Protein AF-A0A6J1WSJ8-F1 (afdb_monomer_lite)

Foldseek 3Di:
DPPQADDPPDDHDDPVVVVVVVVVVVCCVPVVVDDDDDDDPPLCPCVVLLVLLVVLVDPDDDQLQQDPVHNVDGHDLVVLVVCVVVVNHPDDPVSSVVNVCNVCVVVDDPVCSVVSPVSNVVVVVVVD

Sequence (128 aa):
MTEAANSPALLDVHDCIRDKIKSAAQYLEKECGSKICEEKFKELENSVEISISVFFSMKDIPNMLQDPANPKRDKSLVLELIKYMFGGGSRSLQALGFALINKTKLFMPQSRNGYYSAKAQKLREHFE

Structure (mmCIF, N/CA/C/O backbone):
data_AF-A0A6J1WSJ8-F1
#
_entry.id   AF-A0A6J1WSJ8-F1
#
loop_
_atom_site.group_PDB
_atom_site.id
_atom_site.type_symbol
_atom_site.label_atom_id
_atom_site.label_alt_id
_atom_site.label_comp_id
_atom_site.label_asym_id
_atom_site.label_entity_id
_atom_site.label_seq_id
_atom_site.pdbx_PDB_ins_code
_atom_site.Cartn_x
_atom_site.Cartn_y
_atom_site.Cartn_z
_atom_site.occupancy
_atom_site.B_iso_or_equiv
_atom_site.auth_seq_id
_atom_site.auth_comp_id
_atom_site.auth_asym_id
_atom_site.auth_atom_id
_atom_site.pdbx_PDB_model_num
ATOM 1 N N . MET A 1 1 ? -18.691 4.059 8.756 1.00 44.06 1 MET A N 1
ATOM 2 C CA . MET A 1 1 ? -17.881 2.819 8.857 1.00 44.06 1 MET A CA 1
ATOM 3 C C . MET A 1 1 ? -17.907 2.064 7.519 1.00 44.06 1 MET A C 1
ATOM 5 O O . MET A 1 1 ? -18.692 1.132 7.348 1.00 44.06 1 MET A O 1
ATOM 9 N N . THR A 1 2 ? -17.117 2.507 6.534 1.00 43.66 2 THR A N 1
ATOM 10 C CA . THR A 1 2 ? -17.161 1.964 5.153 1.00 43.66 2 THR A CA 1
ATOM 11 C C . THR A 1 2 ? -15.805 1.881 4.441 1.00 43.66 2 THR A C 1
ATOM 13 O O . THR A 1 2 ? -15.733 1.207 3.421 1.00 43.66 2 THR A O 1
ATOM 16 N N . GLU A 1 3 ? -14.721 2.473 4.955 1.00 50.44 3 GLU A N 1
ATOM 17 C CA . GLU A 1 3 ? -13.442 2.505 4.215 1.00 50.44 3 GLU A CA 1
ATOM 18 C C . GLU A 1 3 ? -12.674 1.171 4.205 1.00 50.44 3 GLU A C 1
ATOM 20 O O . GLU A 1 3 ? -11.873 0.937 3.309 1.00 50.44 3 GLU A O 1
ATOM 25 N N . ALA A 1 4 ? -12.972 0.239 5.116 1.00 50.34 4 ALA A N 1
ATOM 26 C CA . ALA A 1 4 ? -12.377 -1.103 5.093 1.00 50.34 4 ALA A CA 1
ATOM 27 C C . ALA A 1 4 ? -12.974 -2.035 4.015 1.00 50.34 4 ALA A C 1
ATOM 29 O O . ALA A 1 4 ? -12.627 -3.211 3.971 1.00 50.34 4 ALA A O 1
ATOM 30 N N . ALA A 1 5 ? -13.929 -1.557 3.208 1.00 52.59 5 ALA A N 1
ATOM 31 C CA . ALA A 1 5 ? -14.731 -2.424 2.349 1.00 52.59 5 ALA A CA 1
ATOM 32 C C . ALA A 1 5 ? -14.239 -2.525 0.902 1.00 52.59 5 ALA A C 1
ATOM 34 O O . ALA A 1 5 ? -14.535 -3.527 0.277 1.00 52.59 5 ALA A O 1
ATOM 35 N N . ASN A 1 6 ? -13.541 -1.515 0.373 1.00 57.06 6 ASN A N 1
ATOM 36 C CA . ASN A 1 6 ? -13.063 -1.521 -1.010 1.00 57.06 6 ASN A CA 1
ATOM 37 C C . ASN A 1 6 ? -11.745 -0.755 -1.093 1.00 57.06 6 ASN A C 1
ATOM 39 O O . ASN A 1 6 ? -11.732 0.476 -1.063 1.00 57.06 6 ASN A O 1
ATOM 43 N N . SER A 1 7 ? -10.638 -1.479 -1.208 1.00 66.25 7 SER A N 1
ATOM 44 C CA . SER A 1 7 ? -9.334 -0.883 -1.474 1.00 66.25 7 SER A CA 1
ATOM 45 C C . SER A 1 7 ? -8.671 -1.636 -2.618 1.00 66.25 7 SER A C 1
ATOM 47 O O . SER A 1 7 ? -8.563 -2.854 -2.548 1.00 66.25 7 SER A O 1
ATOM 49 N N . PRO A 1 8 ? -8.143 -0.945 -3.642 1.00 64.00 8 PRO A N 1
ATOM 50 C CA . PRO A 1 8 ? -7.364 -1.604 -4.689 1.00 64.00 8 PRO A CA 1
ATOM 51 C C . PRO A 1 8 ? -6.036 -2.177 -4.161 1.00 64.00 8 PRO A C 1
ATOM 53 O O . PRO A 1 8 ? -5.354 -2.905 -4.879 1.00 64.00 8 PRO A O 1
ATOM 56 N N . ALA A 1 9 ? -5.647 -1.821 -2.931 1.00 65.44 9 ALA A N 1
ATOM 57 C CA . ALA A 1 9 ? -4.398 -2.222 -2.295 1.00 65.44 9 ALA A CA 1
ATOM 58 C C . ALA A 1 9 ? -4.579 -3.205 -1.125 1.00 65.44 9 ALA A C 1
ATOM 60 O O . ALA A 1 9 ? -3.594 -3.812 -0.708 1.00 65.44 9 ALA A O 1
ATOM 61 N N . LEU A 1 10 ? -5.791 -3.362 -0.580 1.00 69.56 10 LEU A N 1
ATOM 62 C CA . LEU A 1 10 ? -6.066 -4.281 0.531 1.00 69.56 10 LEU A CA 1
ATOM 63 C C . LEU A 1 10 ? -6.947 -5.429 0.050 1.00 69.56 10 LEU A C 1
ATOM 65 O O . LEU A 1 10 ? -7.709 -5.285 -0.899 1.00 69.56 10 LEU A O 1
ATOM 69 N N . LEU A 1 11 ? -6.832 -6.577 0.711 1.00 74.31 11 LEU A N 1
ATOM 70 C CA . LEU A 1 11 ? -7.716 -7.703 0.446 1.00 74.31 11 LEU A CA 1
ATOM 71 C C . LEU A 1 11 ? -9.132 -7.363 0.907 1.00 74.31 11 LEU A C 1
ATOM 73 O O . LEU A 1 11 ? -9.313 -6.842 2.012 1.00 74.31 11 LEU A O 1
ATOM 77 N N . ASP A 1 12 ? -10.116 -7.718 0.088 1.00 79.69 12 ASP A N 1
ATOM 78 C CA . ASP A 1 12 ? -11.513 -7.595 0.476 1.00 79.69 12 ASP A CA 1
ATOM 79 C C . ASP A 1 12 ? -11.789 -8.469 1.699 1.00 79.69 12 ASP A C 1
ATOM 81 O O . ASP A 1 12 ? -11.482 -9.666 1.748 1.00 79.69 12 ASP A O 1
ATOM 85 N N . VAL A 1 13 ? -12.376 -7.848 2.716 1.00 82.88 13 VAL A N 1
ATOM 86 C CA . VAL A 1 13 ? -12.776 -8.546 3.932 1.00 82.88 13 VAL A CA 1
ATOM 87 C C . VAL A 1 13 ? -14.118 -9.220 3.682 1.00 82.88 13 VAL A C 1
ATOM 89 O O . VAL A 1 13 ? -15.081 -8.566 3.282 1.00 82.88 13 VAL A O 1
ATOM 92 N N . HIS A 1 14 ? -14.193 -10.520 3.976 1.00 87.75 14 HIS A N 1
ATOM 93 C CA . HIS A 1 14 ? -15.423 -11.293 3.830 1.00 87.75 14 HIS A CA 1
ATOM 94 C C . HIS A 1 14 ? -16.581 -10.652 4.611 1.00 87.75 14 HIS A C 1
ATOM 96 O O . HIS A 1 14 ? -16.426 -10.268 5.777 1.00 87.75 14 HIS A O 1
ATOM 102 N N . ASP A 1 15 ? -17.759 -10.592 3.988 1.00 87.88 15 ASP A N 1
ATOM 103 C CA . ASP A 1 15 ? -18.924 -9.865 4.502 1.00 87.88 15 ASP A CA 1
ATOM 104 C C . ASP A 1 15 ? -19.287 -10.264 5.937 1.00 87.88 15 ASP A C 1
ATOM 106 O O . ASP A 1 15 ? -19.502 -9.404 6.789 1.00 87.88 15 ASP A O 1
ATOM 110 N N . CYS A 1 16 ? -19.244 -11.564 6.245 1.00 92.56 16 CYS A N 1
ATOM 111 C CA . CYS A 1 16 ? -19.549 -12.064 7.586 1.00 92.56 16 CYS A CA 1
ATOM 112 C C . CYS A 1 16 ? -18.633 -11.486 8.683 1.00 92.56 16 CYS A C 1
ATOM 114 O O . CYS A 1 16 ? -19.111 -11.200 9.779 1.00 92.56 16 CYS A O 1
ATOM 116 N N . ILE A 1 17 ? -17.340 -11.276 8.407 1.00 90.12 17 ILE A N 1
ATOM 117 C CA . ILE A 1 17 ? -16.389 -10.711 9.376 1.00 90.12 17 ILE A CA 1
ATOM 118 C C . ILE A 1 17 ? -16.725 -9.240 9.599 1.00 90.12 17 ILE A C 1
ATOM 120 O O . ILE A 1 17 ? -16.842 -8.786 10.738 1.00 90.12 17 ILE A O 1
ATOM 124 N N . ARG A 1 18 ? -16.942 -8.508 8.503 1.00 86.31 18 ARG A N 1
ATOM 125 C CA . ARG A 1 18 ? -17.332 -7.098 8.536 1.00 86.31 18 ARG A CA 1
ATOM 126 C C . ARG A 1 18 ? -18.618 -6.896 9.337 1.00 86.31 18 ARG A C 1
ATOM 128 O O . ARG A 1 18 ? -18.689 -5.983 10.158 1.00 86.3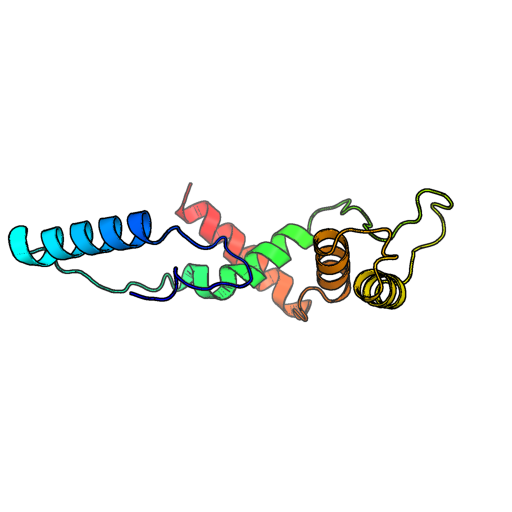1 18 ARG A O 1
ATOM 135 N N . ASP A 1 19 ? -19.607 -7.755 9.131 1.00 90.75 19 ASP A N 1
ATOM 136 C CA . ASP A 1 19 ? -20.894 -7.664 9.814 1.00 90.75 19 ASP A CA 1
ATOM 137 C C . ASP A 1 19 ? -20.764 -7.998 11.302 1.00 90.75 19 ASP A C 1
ATOM 139 O O . ASP A 1 19 ? -21.306 -7.272 12.133 1.00 90.75 19 ASP A O 1
ATOM 143 N N . LYS A 1 20 ? -19.968 -9.012 11.672 1.00 94.06 20 LYS A N 1
ATOM 144 C CA . LYS A 1 20 ? -19.695 -9.325 13.084 1.00 94.06 20 LYS A CA 1
ATOM 145 C C . LYS A 1 20 ? -18.989 -8.184 13.815 1.00 94.06 20 LYS A C 1
ATOM 147 O O . LYS A 1 20 ? -19.383 -7.868 14.935 1.00 94.06 20 LYS A O 1
ATOM 152 N N . ILE A 1 21 ? -18.005 -7.535 13.187 1.00 91.06 21 ILE A N 1
ATOM 153 C CA . ILE A 1 21 ? -17.324 -6.365 13.768 1.00 91.06 21 ILE A CA 1
ATOM 154 C C . ILE A 1 21 ? -18.316 -5.211 13.961 1.00 91.06 21 ILE A C 1
ATOM 156 O O . ILE A 1 21 ? -18.351 -4.600 15.030 1.00 91.06 21 ILE A O 1
ATOM 160 N N . LYS A 1 22 ? -19.174 -4.945 12.967 1.00 90.06 22 LYS A N 1
ATOM 161 C CA . LYS A 1 22 ? -20.227 -3.922 13.075 1.00 90.06 22 LYS A CA 1
ATOM 162 C C . LYS A 1 22 ? -21.221 -4.233 14.193 1.00 90.06 22 LYS A C 1
ATOM 164 O O . LYS A 1 22 ? -21.562 -3.331 14.952 1.00 90.06 22 LYS A O 1
ATOM 169 N N . SER A 1 23 ? -21.664 -5.483 14.322 1.00 93.25 23 SER A N 1
ATOM 170 C CA . SER A 1 23 ? -22.568 -5.897 15.400 1.00 93.25 23 SER A CA 1
ATOM 171 C C . SER A 1 23 ? -21.924 -5.748 16.778 1.00 93.25 23 SER A C 1
ATOM 173 O O . SER A 1 23 ? -22.571 -5.254 17.696 1.00 93.25 23 SER A O 1
ATOM 175 N N . ALA A 1 24 ? -20.650 -6.124 16.926 1.00 93.38 24 ALA A N 1
ATOM 176 C CA . ALA A 1 24 ? -19.918 -5.961 18.181 1.00 93.38 24 ALA A CA 1
ATOM 177 C C . ALA A 1 24 ? -19.783 -4.480 18.571 1.00 93.38 24 ALA A C 1
ATOM 179 O O . ALA A 1 24 ? -20.062 -4.115 19.710 1.00 93.38 24 ALA A O 1
ATOM 180 N N . ALA A 1 25 ? -19.436 -3.616 17.613 1.00 91.31 25 ALA A N 1
ATOM 181 C CA . ALA A 1 25 ? -19.402 -2.171 17.818 1.00 91.31 25 ALA A CA 1
ATOM 182 C C . ALA A 1 25 ? -20.777 -1.632 18.259 1.00 91.31 25 ALA A C 1
ATOM 184 O O . ALA A 1 25 ? -20.886 -0.957 19.276 1.00 91.31 25 ALA A O 1
ATOM 185 N N . GLN A 1 26 ? -21.853 -1.998 17.560 1.00 92.75 26 GLN A N 1
ATOM 186 C CA . GLN A 1 26 ? -23.208 -1.568 17.927 1.00 92.75 26 GLN A CA 1
ATOM 187 C C . GLN A 1 26 ? -23.625 -2.020 19.331 1.00 92.75 26 GLN A C 1
ATOM 189 O O . GLN A 1 26 ? -24.304 -1.271 20.026 1.00 92.75 26 GLN A O 1
ATOM 194 N N . TYR A 1 27 ? -23.228 -3.223 19.753 1.00 95.25 27 TYR A N 1
ATOM 195 C CA . TYR A 1 27 ? -23.484 -3.707 21.108 1.00 95.25 27 TYR A CA 1
ATOM 196 C C . TYR A 1 27 ? -22.752 -2.859 22.155 1.00 95.25 27 TYR A C 1
ATOM 198 O O . TYR A 1 27 ? -23.362 -2.424 23.128 1.00 95.25 27 TYR A O 1
ATOM 206 N N . LEU A 1 28 ? -21.468 -2.562 21.931 1.00 94.56 28 LEU A N 1
ATOM 207 C CA . LEU A 1 28 ? -20.690 -1.704 22.829 1.00 94.56 28 LEU A CA 1
ATOM 208 C C . LEU A 1 28 ? -21.309 -0.306 22.958 1.00 94.56 28 LEU A C 1
ATOM 210 O O . LEU A 1 28 ? -21.353 0.248 24.056 1.00 94.56 28 LEU A O 1
ATOM 214 N N . GLU A 1 29 ? -21.822 0.245 21.859 1.00 93.69 29 GLU A N 1
ATOM 215 C CA . GLU A 1 29 ? -22.492 1.546 21.856 1.00 93.69 29 GLU A CA 1
ATOM 216 C C . GLU A 1 29 ? -23.829 1.524 22.606 1.00 93.69 29 GLU A C 1
ATOM 218 O O . GLU A 1 29 ? -24.063 2.356 23.483 1.00 93.69 29 GLU A O 1
ATOM 223 N N . LYS A 1 30 ? -24.704 0.567 22.276 1.00 93.56 30 LYS A N 1
ATOM 224 C CA . LYS A 1 30 ? -26.095 0.549 22.749 1.00 93.56 30 LYS A CA 1
ATOM 225 C C . LYS A 1 30 ? -26.263 -0.066 24.131 1.00 93.56 30 LYS A C 1
ATOM 227 O O . LYS A 1 30 ? -26.994 0.480 24.948 1.00 93.56 30 LYS A O 1
ATOM 232 N N . GLU A 1 31 ? -25.594 -1.185 24.385 1.00 95.69 31 GLU A N 1
ATOM 233 C CA . GLU A 1 31 ? -25.799 -1.990 25.595 1.00 95.69 31 GLU A CA 1
ATOM 234 C C . GLU A 1 31 ? -24.758 -1.676 26.673 1.00 95.69 31 GLU A C 1
ATOM 236 O O . GLU A 1 31 ? -25.051 -1.736 27.863 1.00 95.69 31 GLU A O 1
ATOM 241 N N . CYS A 1 32 ? -23.535 -1.309 26.277 1.00 94.38 32 CYS A N 1
ATOM 242 C CA . CYS A 1 32 ? -22.466 -0.968 27.223 1.00 94.38 32 CYS A CA 1
ATOM 243 C C . CYS A 1 32 ? -22.292 0.544 27.434 1.00 94.38 32 CYS A C 1
ATOM 245 O O . CYS A 1 32 ? -21.426 0.947 28.209 1.00 94.38 32 CYS A O 1
ATOM 247 N N . GLY A 1 33 ? -23.068 1.383 26.737 1.00 92.50 33 GLY A N 1
ATOM 248 C CA . GLY A 1 33 ? -22.993 2.845 26.837 1.00 92.50 33 GLY A CA 1
ATOM 249 C C . GLY A 1 33 ? -21.651 3.435 26.386 1.00 92.50 33 GLY A C 1
ATOM 250 O O . GLY A 1 33 ? -21.296 4.543 26.791 1.00 92.50 33 GLY A O 1
ATOM 251 N N . SER A 1 34 ? -20.874 2.699 25.584 1.00 92.25 34 SER A N 1
ATOM 252 C CA . SER A 1 34 ? -19.580 3.170 25.089 1.00 92.25 34 SER A CA 1
ATOM 253 C C . SER A 1 34 ? -19.773 4.199 23.982 1.00 92.25 34 SER A C 1
ATOM 255 O O . SER A 1 34 ? -20.578 4.017 23.074 1.00 92.25 34 SER A O 1
ATOM 257 N N . LYS A 1 35 ? -18.987 5.275 23.998 1.00 89.94 35 LYS A N 1
ATOM 258 C CA . LYS A 1 35 ? -18.980 6.232 22.890 1.00 89.94 35 LYS A CA 1
ATOM 259 C C . LYS A 1 35 ? -18.111 5.693 21.759 1.00 89.94 35 LYS A C 1
ATOM 261 O O . LYS A 1 35 ? -16.900 5.568 21.927 1.00 89.94 35 LYS A O 1
ATOM 266 N N . ILE A 1 36 ? -18.714 5.426 20.606 1.00 86.00 36 ILE A N 1
ATOM 267 C CA . ILE A 1 36 ? -17.969 5.104 19.388 1.00 86.00 36 ILE A CA 1
ATOM 268 C C . ILE A 1 36 ? -17.662 6.394 18.639 1.00 86.00 36 ILE A C 1
ATOM 270 O O . ILE A 1 36 ? -18.539 7.221 18.397 1.00 86.00 36 ILE A O 1
ATOM 274 N N . CYS A 1 37 ? -16.399 6.568 18.270 1.00 82.12 37 CYS A N 1
ATOM 275 C CA . CYS A 1 37 ? -15.949 7.670 17.437 1.00 82.12 37 CYS A CA 1
ATOM 276 C C . CYS A 1 37 ? -15.118 7.150 16.268 1.00 82.12 37 CYS A C 1
ATOM 278 O O . CYS A 1 37 ? -14.373 6.177 16.385 1.00 82.12 37 CYS A O 1
ATOM 280 N N . GLU A 1 38 ? -15.274 7.808 15.123 1.00 75.69 38 GLU A N 1
ATOM 281 C CA . GLU A 1 38 ? -14.384 7.613 13.989 1.00 75.69 38 GLU A CA 1
ATOM 282 C C . GLU A 1 38 ? -13.117 8.425 14.246 1.00 75.69 38 GLU A C 1
ATOM 284 O O . GLU A 1 38 ? -13.120 9.648 14.125 1.00 75.69 38 GLU A O 1
ATOM 289 N N . GLU A 1 39 ? -12.046 7.741 14.639 1.00 78.56 39 GLU A N 1
ATOM 290 C CA . GLU A 1 39 ? -10.733 8.356 14.790 1.00 78.56 39 GLU A CA 1
ATOM 291 C C . GLU A 1 39 ? -9.920 8.088 13.525 1.00 78.56 39 GLU A C 1
ATOM 293 O O . GLU A 1 39 ? -9.601 6.942 13.196 1.00 78.56 39 GLU A O 1
ATOM 298 N N . LYS A 1 40 ? -9.578 9.155 12.800 1.00 75.12 40 LYS A N 1
ATOM 299 C CA . LYS A 1 40 ? -8.590 9.069 11.726 1.00 75.12 40 LYS A CA 1
ATOM 300 C C . LYS A 1 40 ? -7.220 9.303 12.338 1.00 75.12 40 LYS A C 1
ATOM 302 O O . LYS A 1 40 ? -6.924 10.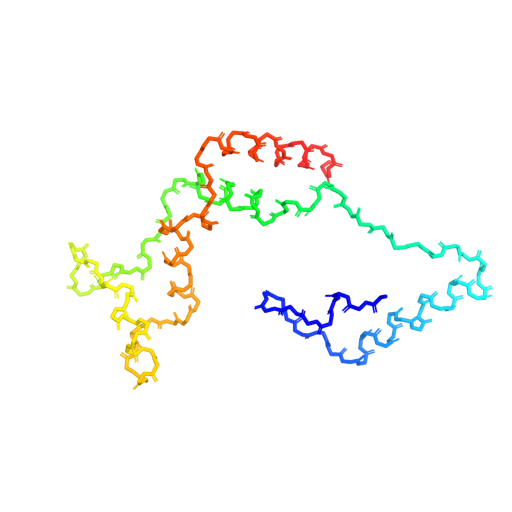407 12.787 1.00 75.12 40 LYS A O 1
ATOM 307 N N . PHE A 1 41 ? -6.374 8.278 12.320 1.00 80.94 41 PHE A N 1
ATOM 308 C CA . PHE A 1 41 ? -4.992 8.382 12.779 1.00 80.94 41 PHE A CA 1
ATOM 309 C C . PHE A 1 41 ? -4.219 9.374 11.898 1.00 80.94 41 PHE A C 1
ATOM 311 O O . PHE A 1 41 ? -3.661 9.003 10.866 1.00 80.94 41 PHE A O 1
ATOM 318 N N . LYS A 1 42 ? -4.172 10.648 12.307 1.00 81.38 42 LYS A N 1
ATOM 319 C CA . LYS A 1 42 ? -3.504 11.735 11.561 1.00 81.38 42 LYS A CA 1
ATOM 320 C C . LYS A 1 42 ? -2.033 11.434 11.274 1.00 81.38 42 LYS A C 1
ATOM 322 O O . LYS A 1 42 ? -1.464 11.846 10.264 1.00 81.38 42 LYS A O 1
ATOM 327 N N . GLU A 1 43 ? -1.392 10.683 12.159 1.00 77.69 43 GLU A N 1
ATOM 328 C CA . GLU A 1 43 ? -0.000 10.279 11.989 1.00 77.69 43 GLU A CA 1
ATOM 329 C C . GLU A 1 43 ? 0.184 9.326 10.798 1.00 77.69 43 GLU A C 1
ATOM 331 O O . GLU A 1 43 ? 1.194 9.425 10.096 1.00 77.69 43 GLU A O 1
ATOM 336 N N . LEU A 1 44 ? -0.832 8.505 10.501 1.00 80.56 44 LEU A N 1
ATOM 337 C CA . LEU A 1 44 ? -0.857 7.509 9.425 1.00 80.56 44 LEU A CA 1
ATOM 338 C C . LEU A 1 44 ? -1.454 8.027 8.108 1.00 80.56 44 LEU A C 1
ATOM 340 O O . LEU A 1 44 ? -1.491 7.284 7.129 1.00 80.56 44 LEU A O 1
ATOM 344 N N . GLU A 1 45 ? -1.876 9.290 8.043 1.00 83.00 45 GLU A N 1
ATOM 345 C CA . GLU A 1 45 ? -2.455 9.888 6.829 1.00 83.00 45 GLU A CA 1
ATOM 346 C C . GLU A 1 45 ? -1.503 9.797 5.624 1.00 83.00 45 GLU A C 1
ATOM 348 O O . GLU A 1 45 ? -1.925 9.479 4.520 1.00 83.00 45 GLU A O 1
ATOM 353 N N . ASN A 1 46 ? -0.197 9.964 5.865 1.00 82.81 46 ASN A N 1
ATOM 354 C CA . ASN A 1 46 ? 0.853 9.840 4.844 1.00 82.81 46 ASN A CA 1
ATOM 355 C C . ASN A 1 46 ? 1.578 8.485 4.919 1.00 82.81 46 ASN A C 1
ATOM 357 O O . ASN A 1 46 ? 2.771 8.396 4.632 1.00 82.81 46 ASN A O 1
ATOM 361 N N . SER A 1 47 ? 0.916 7.440 5.424 1.00 85.00 47 SER A N 1
ATOM 362 C CA . SER A 1 47 ? 1.542 6.130 5.670 1.00 85.00 47 SER A CA 1
ATOM 363 C C . SER A 1 47 ? 2.138 5.513 4.407 1.00 85.00 47 SER A C 1
ATOM 365 O O . SER A 1 47 ? 3.188 4.876 4.486 1.00 85.00 47 SER A O 1
ATOM 367 N N . VAL A 1 48 ? 1.526 5.743 3.244 1.00 83.38 48 VAL A N 1
ATOM 368 C CA . VAL A 1 48 ? 2.026 5.270 1.948 1.00 83.38 48 VAL A CA 1
ATOM 369 C C . VAL A 1 48 ? 3.360 5.938 1.612 1.00 83.38 48 VAL A C 1
ATOM 371 O O . VAL A 1 48 ? 4.342 5.247 1.339 1.00 83.38 48 VAL A O 1
ATOM 374 N N . GLU A 1 49 ? 3.437 7.266 1.692 1.00 85.00 49 GLU A N 1
ATOM 375 C CA . GLU A 1 49 ? 4.654 8.029 1.418 1.00 85.00 49 GLU A CA 1
ATOM 376 C C . GLU A 1 49 ? 5.757 7.722 2.430 1.00 85.00 49 GLU A C 1
ATOM 378 O O . GLU A 1 49 ? 6.907 7.540 2.043 1.00 85.00 49 GLU A O 1
ATOM 383 N N . ILE A 1 50 ? 5.410 7.596 3.712 1.00 87.06 50 ILE A N 1
ATOM 384 C CA . ILE A 1 50 ? 6.346 7.200 4.773 1.00 87.06 50 ILE A CA 1
ATOM 385 C C . ILE A 1 50 ? 6.914 5.803 4.487 1.00 87.06 50 ILE A C 1
ATOM 387 O O . ILE A 1 50 ? 8.126 5.593 4.532 1.00 87.06 50 ILE A O 1
ATOM 391 N N . SER A 1 51 ? 6.054 4.844 4.142 1.00 85.44 51 SER A N 1
ATOM 392 C CA . SER A 1 51 ? 6.474 3.468 3.853 1.00 85.44 51 SER A CA 1
ATOM 393 C C . SER A 1 51 ? 7.386 3.408 2.630 1.00 85.44 51 SER A C 1
ATOM 395 O O . SER A 1 51 ? 8.399 2.714 2.637 1.00 85.44 51 SER A O 1
ATOM 397 N N . ILE A 1 52 ? 7.071 4.175 1.587 1.00 84.06 52 ILE A N 1
ATOM 398 C CA . ILE A 1 52 ? 7.845 4.229 0.343 1.00 84.06 52 ILE A CA 1
ATOM 399 C C . ILE A 1 52 ? 9.170 4.953 0.537 1.00 84.06 52 ILE A C 1
ATOM 401 O O . ILE A 1 52 ? 10.176 4.495 -0.007 1.00 84.06 52 ILE A O 1
ATOM 405 N N . SER A 1 53 ? 9.213 6.034 1.321 1.00 84.94 53 SER A N 1
ATOM 406 C CA . SER A 1 53 ? 10.469 6.727 1.612 1.00 84.94 53 SER A CA 1
ATOM 407 C C . SER A 1 53 ? 11.435 5.812 2.358 1.00 84.94 53 SER A C 1
ATOM 409 O O . SER A 1 53 ? 12.613 5.764 2.011 1.00 84.94 53 SER A O 1
ATOM 411 N N . VAL A 1 54 ? 10.938 5.032 3.325 1.00 84.75 54 VAL A N 1
ATOM 412 C CA . VAL A 1 54 ? 11.746 4.035 4.037 1.00 84.75 54 VAL A CA 1
ATOM 413 C C . VAL A 1 54 ? 12.146 2.900 3.097 1.00 84.75 54 VAL A C 1
ATOM 415 O O . VAL A 1 54 ? 13.336 2.623 2.948 1.00 84.75 54 VAL A O 1
ATOM 418 N N . PHE A 1 55 ? 11.189 2.280 2.407 1.00 83.62 55 PHE A N 1
ATOM 419 C CA . PHE A 1 55 ? 11.443 1.123 1.551 1.00 83.62 55 PHE A CA 1
ATOM 420 C C . PHE A 1 55 ? 12.458 1.433 0.444 1.00 83.62 55 PHE A C 1
ATOM 422 O O . PHE A 1 55 ? 13.394 0.670 0.223 1.00 83.62 55 PHE A O 1
ATOM 429 N N . PHE A 1 56 ? 12.335 2.585 -0.222 1.00 79.50 56 PHE A N 1
ATOM 430 C CA . PHE A 1 56 ? 13.272 2.978 -1.274 1.00 79.50 56 PHE A CA 1
ATOM 431 C C . PHE A 1 56 ? 14.569 3.622 -0.781 1.00 79.50 56 PHE A C 1
ATOM 433 O O . PHE A 1 56 ? 15.431 3.916 -1.609 1.00 79.50 56 PHE A O 1
ATOM 440 N N . SER A 1 57 ? 14.722 3.824 0.531 1.00 80.19 57 SER A N 1
ATOM 441 C CA . SER A 1 57 ? 16.003 4.201 1.141 1.00 80.19 57 SER A CA 1
ATOM 442 C C . SER A 1 57 ? 16.912 2.997 1.411 1.00 80.19 57 SER A C 1
ATOM 444 O O . SER A 1 57 ? 18.103 3.172 1.670 1.00 80.19 57 SER A O 1
ATOM 446 N N . MET A 1 58 ? 16.367 1.777 1.328 1.00 81.44 58 MET A N 1
ATOM 447 C CA . MET A 1 58 ? 17.143 0.552 1.473 1.00 81.44 58 MET A CA 1
ATOM 448 C C . MET A 1 58 ? 18.177 0.428 0.353 1.00 81.44 58 MET A C 1
ATOM 450 O O . MET A 1 58 ? 17.909 0.722 -0.815 1.00 81.44 58 MET A O 1
ATOM 454 N N . LYS A 1 59 ? 19.371 -0.036 0.722 1.00 73.88 59 LYS A N 1
ATOM 455 C CA . LYS A 1 59 ? 20.387 -0.447 -0.248 1.00 73.88 59 LYS A CA 1
ATOM 456 C C . LYS A 1 59 ? 19.946 -1.760 -0.903 1.00 73.88 59 LYS A C 1
ATOM 458 O O . LYS A 1 59 ? 19.219 -2.540 -0.295 1.00 73.88 59 LYS A O 1
ATOM 463 N N . ASP A 1 60 ? 20.375 -1.974 -2.143 1.00 76.50 60 ASP A N 1
ATOM 464 C CA . ASP A 1 60 ? 20.235 -3.252 -2.856 1.00 76.50 60 ASP A CA 1
ATOM 465 C C . ASP A 1 60 ? 18.795 -3.685 -3.186 1.00 76.50 60 ASP A C 1
ATOM 467 O O . ASP A 1 60 ? 18.431 -4.857 -3.100 1.00 76.50 60 ASP A O 1
ATOM 471 N N . ILE A 1 61 ? 17.960 -2.742 -3.628 1.00 79.31 61 ILE A N 1
ATOM 472 C CA . ILE A 1 61 ? 16.606 -3.061 -4.099 1.00 79.31 61 ILE A CA 1
ATOM 473 C C . ILE A 1 61 ? 16.684 -3.837 -5.426 1.00 79.31 61 ILE A C 1
ATOM 475 O O . ILE A 1 61 ? 17.209 -3.304 -6.409 1.00 79.31 61 ILE A O 1
ATOM 479 N N . PRO A 1 62 ? 16.133 -5.064 -5.499 1.00 76.12 62 PRO A N 1
ATOM 480 C CA . PRO A 1 62 ? 16.219 -5.898 -6.692 1.00 76.12 62 PRO A CA 1
ATOM 481 C C . PRO A 1 62 ? 15.535 -5.256 -7.906 1.00 76.12 62 PRO A C 1
ATOM 483 O O . PRO A 1 62 ? 14.400 -4.771 -7.834 1.00 76.12 62 PRO A O 1
ATOM 486 N N . ASN A 1 63 ? 16.211 -5.298 -9.058 1.00 79.19 63 ASN A N 1
ATOM 487 C CA . ASN A 1 63 ? 15.650 -4.841 -10.327 1.00 79.19 63 ASN A CA 1
ATOM 488 C C . ASN A 1 63 ? 14.719 -5.909 -10.922 1.00 79.19 63 ASN A C 1
ATOM 490 O O . ASN A 1 63 ? 15.158 -6.853 -11.578 1.00 79.19 63 ASN A O 1
ATOM 494 N N . MET A 1 64 ? 13.410 -5.731 -10.737 1.00 81.69 64 MET A N 1
ATOM 495 C CA . MET A 1 64 ? 12.390 -6.671 -11.226 1.00 81.69 64 MET A CA 1
ATOM 496 C C . MET A 1 64 ? 12.298 -6.772 -12.759 1.00 81.69 64 MET A C 1
ATOM 498 O O . MET A 1 64 ? 11.675 -7.706 -13.266 1.00 81.69 64 MET A O 1
ATOM 502 N N . LEU A 1 65 ? 12.905 -5.841 -13.505 1.00 80.50 65 LEU A N 1
ATOM 503 C CA . LEU A 1 65 ? 12.919 -5.841 -14.973 1.00 80.50 65 LEU A CA 1
ATOM 504 C C . LEU A 1 65 ? 14.181 -6.462 -15.575 1.00 80.50 65 LEU A C 1
ATOM 506 O O . LEU A 1 65 ? 14.236 -6.623 -16.796 1.00 80.50 65 LEU A O 1
ATOM 510 N N . GLN A 1 66 ? 15.169 -6.819 -14.753 1.00 81.50 66 GLN A N 1
ATOM 511 C CA . GLN A 1 66 ? 16.418 -7.403 -15.231 1.00 81.50 66 GLN A CA 1
ATOM 512 C C . GLN A 1 66 ? 16.133 -8.697 -16.000 1.00 81.50 66 GLN A C 1
ATOM 514 O O . GLN A 1 66 ? 15.372 -9.549 -15.533 1.00 81.50 66 GLN A O 1
ATOM 519 N N . ASP A 1 67 ? 16.700 -8.848 -17.195 1.00 76.12 67 ASP A N 1
ATOM 520 C CA . ASP A 1 67 ? 16.511 -10.060 -17.987 1.00 76.12 67 ASP A CA 1
ATOM 521 C C . ASP A 1 67 ? 17.360 -11.214 -17.414 1.00 76.12 67 ASP A C 1
ATOM 523 O O . ASP A 1 67 ? 18.588 -11.097 -17.382 1.00 76.12 67 ASP A O 1
ATOM 527 N N . PRO A 1 68 ? 16.756 -12.345 -16.991 1.00 73.88 68 PRO A N 1
ATOM 528 C CA . PRO A 1 68 ? 17.517 -13.500 -16.518 1.00 73.88 68 PRO A CA 1
ATOM 529 C C . PRO A 1 68 ? 18.451 -14.078 -17.589 1.00 73.88 68 PRO A C 1
ATOM 531 O O . PRO A 1 68 ? 19.497 -14.626 -17.255 1.00 73.88 68 PRO A O 1
ATOM 534 N N . ALA A 1 69 ? 18.091 -13.951 -18.873 1.00 76.06 69 ALA A N 1
ATOM 535 C CA . ALA A 1 69 ? 18.894 -14.454 -19.987 1.00 76.06 69 ALA A CA 1
ATOM 536 C C . ALA A 1 69 ? 20.032 -13.495 -20.380 1.00 76.06 69 ALA A C 1
ATOM 538 O O . ALA A 1 69 ? 21.003 -13.906 -21.014 1.00 76.06 69 ALA A O 1
ATOM 539 N N . ASN A 1 70 ? 19.924 -12.214 -20.018 1.00 76.44 70 ASN A N 1
ATOM 540 C CA . ASN A 1 70 ? 20.956 -11.218 -20.274 1.00 76.44 70 ASN A CA 1
ATOM 541 C C . ASN A 1 70 ? 20.977 -10.164 -19.156 1.00 76.44 70 ASN A C 1
ATOM 543 O O . ASN A 1 70 ? 20.353 -9.111 -19.293 1.00 76.44 70 ASN A O 1
ATOM 547 N N . PRO A 1 71 ? 21.749 -10.384 -18.079 1.00 70.88 71 PRO A N 1
ATOM 548 C CA . PRO A 1 71 ? 21.730 -9.520 -16.900 1.00 70.88 71 PRO A CA 1
ATOM 54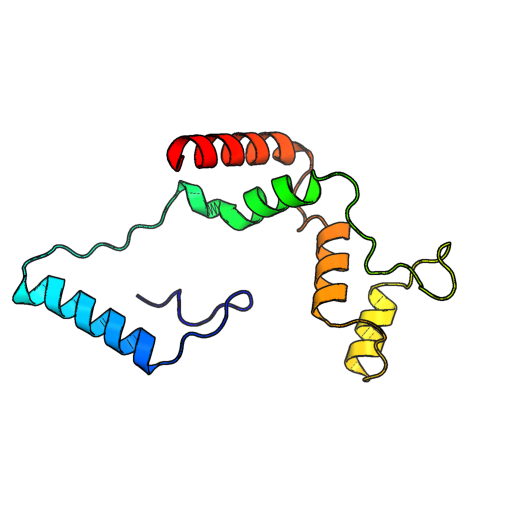9 C C . PRO A 1 71 ? 22.233 -8.088 -17.148 1.00 70.88 71 PRO A C 1
ATOM 551 O O . PRO A 1 71 ? 22.132 -7.262 -16.245 1.00 70.88 71 PRO A O 1
ATOM 554 N N . LYS A 1 72 ? 22.761 -7.782 -18.346 1.00 70.88 72 LYS A N 1
ATOM 555 C CA . LYS A 1 72 ? 23.163 -6.430 -18.777 1.00 70.88 72 LYS A CA 1
ATOM 556 C C . LYS A 1 72 ? 22.052 -5.663 -19.508 1.00 70.88 72 LYS A C 1
ATOM 558 O O . LYS A 1 72 ? 22.275 -4.517 -19.897 1.00 70.88 72 LYS A O 1
ATOM 563 N N . ARG A 1 73 ? 20.890 -6.280 -19.756 1.00 73.31 73 ARG A N 1
ATOM 564 C CA . ARG A 1 73 ? 19.741 -5.646 -20.412 1.00 73.31 73 ARG A CA 1
ATOM 565 C C . ARG A 1 73 ? 18.496 -5.740 -19.541 1.00 73.31 73 ARG A C 1
ATOM 567 O O . ARG A 1 73 ? 18.096 -6.817 -19.109 1.00 73.31 73 ARG A O 1
ATOM 574 N N . ASP A 1 74 ? 17.844 -4.600 -19.378 1.00 77.75 74 ASP A N 1
ATOM 575 C CA . ASP A 1 74 ? 16.550 -4.511 -18.719 1.00 77.75 74 ASP A CA 1
ATOM 576 C C . ASP A 1 74 ? 15.430 -4.638 -19.750 1.00 77.75 74 ASP A C 1
ATOM 578 O O . ASP A 1 74 ? 15.490 -4.062 -20.843 1.00 77.75 74 ASP A O 1
ATOM 582 N N . LYS A 1 75 ? 14.370 -5.371 -19.401 1.00 77.31 75 LYS A N 1
ATOM 583 C CA . LYS A 1 75 ? 13.148 -5.386 -20.205 1.00 77.31 75 LYS A CA 1
ATOM 584 C C . LYS A 1 75 ? 12.406 -4.063 -20.035 1.00 77.31 75 LYS A C 1
ATOM 586 O O . LYS A 1 75 ? 12.312 -3.510 -18.942 1.00 77.31 75 LYS A O 1
ATOM 591 N N . SER A 1 76 ? 11.833 -3.553 -21.122 1.00 81.19 76 SER A N 1
ATOM 592 C CA . SER A 1 76 ? 11.020 -2.337 -21.050 1.00 81.19 76 SER A CA 1
ATOM 593 C C . SER A 1 76 ? 9.722 -2.606 -20.290 1.00 81.19 76 SER A C 1
ATOM 595 O O . SER A 1 76 ? 8.931 -3.461 -20.689 1.00 81.19 76 SER A O 1
ATOM 597 N N . LEU A 1 77 ? 9.481 -1.827 -19.233 1.00 79.75 77 LEU A N 1
ATOM 598 C CA . LEU A 1 77 ? 8.259 -1.887 -18.426 1.00 79.75 77 LEU A CA 1
ATOM 599 C C . LEU A 1 77 ? 6.990 -1.712 -19.272 1.00 79.75 77 LEU A C 1
ATOM 601 O O . LEU A 1 77 ? 6.015 -2.429 -19.081 1.00 79.75 77 LEU A O 1
ATOM 605 N N . VAL A 1 78 ? 7.024 -0.790 -20.238 1.00 81.44 78 VAL A N 1
ATOM 606 C CA . VAL A 1 78 ? 5.887 -0.513 -21.130 1.00 81.44 78 VAL A CA 1
ATOM 607 C C . VAL A 1 78 ? 5.611 -1.712 -22.035 1.00 81.44 78 VAL A C 1
ATOM 609 O O . VAL A 1 78 ? 4.461 -2.102 -22.206 1.00 81.44 78 VAL A O 1
ATOM 612 N N . LEU A 1 79 ? 6.664 -2.340 -22.567 1.00 82.50 79 LEU A N 1
ATOM 613 C CA . LEU A 1 79 ? 6.509 -3.527 -23.409 1.00 82.50 79 LEU A CA 1
ATOM 614 C C . LEU A 1 79 ? 5.976 -4.715 -22.609 1.00 82.50 79 LEU A C 1
ATOM 616 O O . LEU A 1 79 ? 5.126 -5.440 -23.112 1.00 82.50 79 LEU A O 1
ATOM 620 N N . GLU A 1 80 ? 6.440 -4.922 -21.377 1.00 83.31 80 GLU A N 1
ATOM 621 C CA . GLU A 1 80 ? 5.936 -6.014 -20.540 1.00 83.31 80 GLU A CA 1
ATOM 622 C C . GLU A 1 80 ? 4.494 -5.774 -20.063 1.00 83.31 80 GLU A C 1
ATOM 624 O O . GLU A 1 80 ? 3.730 -6.732 -20.014 1.00 83.31 80 GLU A O 1
ATOM 629 N N . LEU A 1 81 ? 4.080 -4.525 -19.808 1.00 83.06 81 LEU A N 1
ATOM 630 C CA . LEU A 1 81 ? 2.673 -4.184 -19.537 1.00 83.06 81 LEU A CA 1
ATOM 631 C C . LEU A 1 81 ? 1.772 -4.473 -20.742 1.00 83.06 81 LEU A C 1
ATOM 633 O O . LEU A 1 81 ? 0.720 -5.088 -20.587 1.00 83.06 81 LEU A O 1
ATOM 637 N N . ILE A 1 82 ? 2.200 -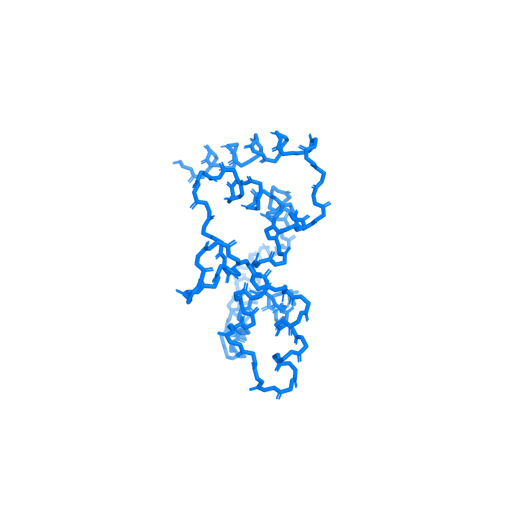4.083 -21.948 1.00 83.44 82 ILE A N 1
ATOM 638 C CA . ILE A 1 82 ? 1.461 -4.380 -23.183 1.00 83.44 82 ILE A CA 1
ATOM 639 C C . ILE A 1 82 ? 1.361 -5.895 -23.372 1.00 83.44 82 ILE A C 1
ATOM 641 O O . ILE A 1 82 ? 0.267 -6.421 -23.548 1.00 83.44 82 ILE A O 1
ATOM 645 N N . LYS A 1 83 ? 2.480 -6.622 -23.269 1.00 84.25 83 LYS A N 1
ATOM 646 C CA . LYS A 1 83 ? 2.482 -8.088 -23.368 1.00 84.25 83 LYS A CA 1
ATOM 647 C C . LYS A 1 83 ? 1.587 -8.742 -22.322 1.00 84.25 83 LYS A C 1
ATOM 649 O O . LYS A 1 83 ? 0.921 -9.716 -22.650 1.00 84.25 83 LYS A O 1
ATOM 654 N N . TYR A 1 84 ? 1.560 -8.225 -21.094 1.00 81.75 84 TYR A N 1
ATOM 655 C CA . TYR A 1 84 ? 0.682 -8.723 -20.039 1.00 81.75 84 TYR A CA 1
ATOM 656 C C . TYR A 1 84 ? -0.798 -8.610 -20.437 1.00 81.75 84 TYR A C 1
ATOM 658 O O . TYR A 1 84 ? -1.529 -9.583 -20.279 1.00 81.75 84 TYR A O 1
ATOM 666 N N . MET A 1 85 ? -1.221 -7.498 -21.059 1.00 82.00 85 MET A N 1
ATOM 667 C CA . MET A 1 85 ? -2.596 -7.358 -21.572 1.00 82.00 85 MET A CA 1
ATOM 668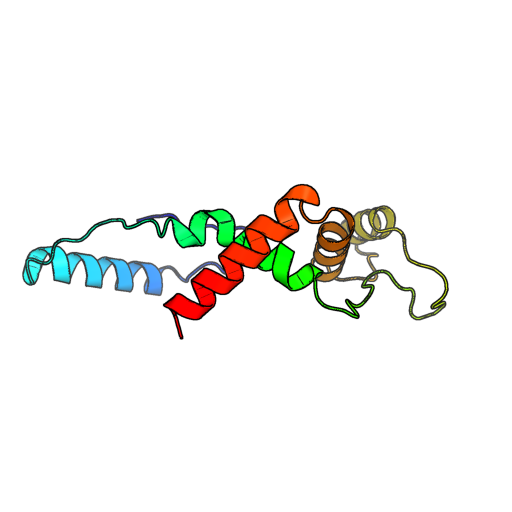 C C . MET A 1 85 ? -2.943 -8.362 -22.682 1.00 82.00 85 MET A C 1
ATOM 670 O O . MET A 1 85 ? -4.102 -8.740 -22.819 1.00 82.00 85 MET A O 1
ATOM 674 N N . PHE A 1 86 ? -1.951 -8.825 -23.447 1.00 84.81 86 PHE A N 1
ATOM 675 C CA . PHE A 1 86 ? -2.118 -9.838 -24.498 1.00 84.81 86 PHE A CA 1
ATOM 676 C C . PHE A 1 86 ? -1.737 -11.264 -24.048 1.00 84.81 86 PHE A C 1
ATOM 678 O O . PHE A 1 86 ? -1.585 -12.150 -24.886 1.00 84.81 86 PHE A O 1
ATOM 685 N N . GLY A 1 87 ? -1.554 -11.507 -22.743 1.00 76.06 87 GLY A N 1
ATOM 686 C CA . GLY A 1 87 ? -1.248 -12.836 -22.190 1.00 76.06 87 GLY A CA 1
ATOM 687 C C . GLY A 1 87 ? 0.187 -13.343 -22.414 1.00 76.06 87 GLY A C 1
ATOM 688 O O . GLY A 1 87 ? 0.491 -14.480 -22.068 1.00 76.06 87 GLY A O 1
ATOM 689 N N . GLY A 1 88 ? 1.085 -12.517 -22.959 1.00 77.50 88 GLY A N 1
ATOM 690 C CA . GLY A 1 88 ? 2.491 -12.852 -23.239 1.00 77.50 88 GLY A CA 1
ATOM 691 C C . GLY A 1 88 ? 3.507 -12.239 -22.265 1.00 77.50 88 GLY A C 1
ATOM 692 O O . GLY A 1 88 ? 4.702 -12.197 -22.565 1.00 77.50 88 GLY A O 1
ATOM 693 N N . GLY A 1 89 ? 3.048 -11.672 -21.145 1.00 75.38 89 GLY A N 1
ATOM 694 C CA . GLY A 1 89 ? 3.912 -11.023 -20.156 1.00 75.38 89 GLY A CA 1
ATOM 695 C C . GLY A 1 89 ? 4.801 -12.036 -19.433 1.00 75.38 89 GLY A C 1
ATOM 696 O O . GLY A 1 89 ? 4.310 -13.035 -18.919 1.00 75.38 89 GLY A O 1
ATOM 697 N N . SER A 1 90 ? 6.109 -11.773 -19.352 1.00 75.25 90 SER A N 1
ATOM 698 C CA . SER A 1 90 ? 7.047 -12.667 -18.647 1.00 75.25 90 SER A CA 1
ATOM 699 C C . SER A 1 90 ? 7.113 -12.413 -17.137 1.00 75.25 90 SER A C 1
ATOM 701 O O . SER A 1 90 ? 7.783 -13.140 -16.405 1.00 75.25 90 SER A O 1
ATOM 703 N N . ARG A 1 91 ? 6.444 -11.355 -16.667 1.00 77.56 91 ARG A N 1
ATOM 704 C CA . ARG A 1 91 ? 6.434 -10.884 -15.280 1.00 77.56 91 ARG A CA 1
ATOM 705 C C . ARG A 1 91 ? 5.001 -10.765 -14.780 1.00 77.56 91 ARG A C 1
ATOM 707 O O . ARG A 1 91 ? 4.098 -10.432 -15.544 1.00 77.56 91 ARG A O 1
ATOM 714 N N . SER A 1 92 ? 4.811 -11.016 -13.488 1.00 82.88 92 SER A N 1
ATOM 715 C CA . SER A 1 92 ? 3.519 -10.823 -12.835 1.00 82.88 92 SER A CA 1
ATOM 716 C C . SER A 1 92 ? 3.151 -9.337 -12.768 1.00 82.88 92 SER A C 1
ATOM 718 O O . SER A 1 92 ? 4.028 -8.466 -12.764 1.00 82.88 92 SER A O 1
ATOM 720 N N . LEU A 1 93 ? 1.854 -9.033 -12.674 1.00 81.56 93 LEU A N 1
ATOM 721 C CA . LEU A 1 93 ? 1.366 -7.658 -12.540 1.00 81.56 93 LEU A CA 1
ATOM 722 C C . LEU A 1 93 ? 1.976 -6.955 -11.319 1.00 81.56 93 LEU A C 1
ATOM 724 O O . LEU A 1 93 ? 2.313 -5.778 -11.388 1.00 81.56 93 LEU A O 1
ATOM 728 N N . GLN A 1 94 ? 2.192 -7.691 -10.229 1.00 82.12 94 GLN A N 1
ATOM 729 C CA . GLN A 1 94 ? 2.820 -7.190 -9.008 1.00 82.12 94 GLN A CA 1
ATOM 730 C C . GLN A 1 94 ? 4.277 -6.776 -9.254 1.00 82.12 94 GLN A C 1
ATOM 732 O O . GLN A 1 94 ? 4.702 -5.725 -8.781 1.00 82.12 94 GLN A O 1
ATOM 737 N N . ALA A 1 95 ? 5.036 -7.553 -10.035 1.00 82.06 95 ALA A N 1
ATOM 738 C CA . ALA A 1 95 ? 6.415 -7.216 -10.389 1.00 82.06 95 ALA A CA 1
ATOM 739 C C . ALA A 1 95 ? 6.489 -5.985 -11.309 1.00 82.06 95 ALA A C 1
ATOM 741 O O . ALA A 1 95 ? 7.374 -5.142 -11.147 1.00 82.06 95 ALA A O 1
ATOM 742 N N . LEU A 1 96 ? 5.539 -5.847 -12.241 1.00 84.62 96 LEU A N 1
ATOM 743 C CA . LEU A 1 96 ? 5.421 -4.662 -13.098 1.00 84.62 96 LEU A CA 1
ATOM 744 C C . LEU A 1 96 ? 5.008 -3.423 -12.297 1.00 84.62 96 LEU A C 1
ATOM 746 O O . LEU A 1 96 ? 5.604 -2.360 -12.470 1.00 84.62 96 LEU A O 1
ATOM 750 N N . GLY A 1 97 ? 4.051 -3.568 -11.379 1.00 84.62 97 GLY A N 1
ATOM 751 C CA . GLY A 1 97 ? 3.646 -2.519 -10.446 1.00 84.62 97 GLY A CA 1
ATOM 752 C C . GLY A 1 97 ? 4.804 -2.073 -9.556 1.00 84.62 97 GLY A C 1
ATOM 753 O O . GLY A 1 97 ? 5.075 -0.880 -9.450 1.00 84.62 97 GLY A O 1
ATOM 754 N N . PHE A 1 98 ? 5.567 -3.016 -9.001 1.00 85.00 98 PHE A N 1
ATOM 755 C CA . PHE A 1 98 ? 6.773 -2.716 -8.232 1.00 85.00 98 PHE A CA 1
ATOM 756 C C . PHE A 1 98 ? 7.805 -1.942 -9.054 1.00 85.00 98 PHE A C 1
ATOM 758 O O . PHE A 1 98 ? 8.331 -0.927 -8.601 1.00 85.00 98 PHE A O 1
ATOM 765 N N . ALA A 1 99 ? 8.093 -2.398 -10.274 1.00 85.56 99 ALA A N 1
ATOM 766 C CA . ALA A 1 99 ? 9.047 -1.733 -11.149 1.00 85.56 99 ALA A CA 1
ATOM 767 C C . ALA A 1 99 ? 8.588 -0.314 -11.530 1.00 85.56 99 ALA A C 1
ATOM 769 O O . ALA A 1 99 ? 9.412 0.599 -11.612 1.00 85.56 99 ALA A O 1
ATOM 770 N N . LEU A 1 100 ? 7.277 -0.110 -11.698 1.00 84.81 100 LEU A N 1
ATOM 771 C CA . LEU A 1 100 ? 6.690 1.205 -11.937 1.00 84.81 100 LEU A CA 1
ATOM 772 C C . LEU A 1 100 ? 6.888 2.108 -10.718 1.00 84.81 100 LEU A C 1
ATOM 774 O O . LEU A 1 100 ? 7.437 3.196 -10.862 1.00 84.81 100 LEU A O 1
ATOM 778 N N . ILE A 1 101 ? 6.515 1.633 -9.528 1.00 84.56 101 ILE A N 1
ATOM 779 C CA . ILE A 1 101 ? 6.663 2.365 -8.266 1.00 84.56 101 ILE A CA 1
ATOM 780 C C . ILE A 1 101 ? 8.135 2.688 -7.988 1.00 84.56 101 ILE A C 1
ATOM 782 O O . ILE A 1 101 ? 8.446 3.804 -7.584 1.00 84.56 101 ILE A O 1
ATOM 786 N N . ASN A 1 102 ? 9.064 1.763 -8.239 1.00 82.62 102 ASN A N 1
ATOM 787 C CA . ASN A 1 102 ? 10.491 2.012 -8.040 1.00 82.62 102 ASN A CA 1
ATOM 788 C C . ASN A 1 102 ? 11.023 3.100 -8.984 1.00 82.62 102 ASN A C 1
ATOM 790 O O . ASN A 1 102 ? 11.827 3.936 -8.568 1.00 82.62 102 ASN A O 1
ATOM 794 N N . LYS A 1 103 ? 10.557 3.108 -10.240 1.00 81.00 103 LYS A N 1
ATOM 795 C CA . LYS A 1 103 ? 10.961 4.091 -11.250 1.00 81.00 103 LYS A CA 1
ATOM 796 C C . LYS A 1 103 ? 10.358 5.473 -10.997 1.00 81.00 103 LYS A C 1
ATOM 798 O O . LYS A 1 103 ? 11.047 6.469 -11.187 1.00 81.00 103 LYS A O 1
ATOM 803 N N . THR A 1 104 ? 9.089 5.544 -10.596 1.00 78.94 104 THR A N 1
ATOM 804 C CA . THR A 1 104 ? 8.387 6.819 -10.368 1.00 78.94 104 THR A CA 1
ATOM 805 C C . THR A 1 104 ? 8.523 7.335 -8.940 1.00 78.94 104 THR A C 1
ATOM 807 O O . THR A 1 104 ? 8.253 8.508 -8.708 1.00 78.94 104 THR A O 1
ATOM 810 N N . LYS A 1 105 ? 8.908 6.480 -7.982 1.00 75.50 105 LYS A N 1
ATOM 811 C CA . LYS A 1 105 ? 8.862 6.738 -6.531 1.00 75.50 105 LYS A CA 1
ATOM 812 C C . LYS A 1 105 ? 7.481 7.233 -6.066 1.00 75.50 105 LYS A C 1
ATOM 814 O O . LYS A 1 105 ? 7.400 8.100 -5.205 1.00 75.50 105 LYS A O 1
ATOM 819 N N . LEU A 1 106 ? 6.402 6.733 -6.688 1.00 77.50 106 LEU A N 1
ATOM 820 C CA . LEU A 1 106 ? 5.029 7.265 -6.564 1.00 77.50 106 LEU A CA 1
ATOM 821 C C . LEU A 1 106 ? 4.920 8.787 -6.779 1.00 77.50 106 LEU A C 1
ATOM 823 O O . LEU A 1 106 ? 4.088 9.451 -6.173 1.00 77.50 106 LEU A O 1
ATOM 827 N N . PHE A 1 107 ? 5.759 9.356 -7.647 1.00 77.88 107 PHE A N 1
ATOM 828 C CA . PHE A 1 107 ? 5.812 10.801 -7.891 1.00 77.88 107 PHE A CA 1
ATOM 829 C C . PHE A 1 107 ? 6.143 11.623 -6.635 1.00 77.88 107 PHE A C 1
ATOM 831 O O . PHE A 1 107 ? 5.879 12.825 -6.580 1.00 77.88 107 PHE A O 1
ATOM 838 N N . MET A 1 108 ? 6.760 10.993 -5.632 1.00 77.81 108 MET A N 1
ATOM 839 C CA . MET A 1 108 ? 7.206 11.674 -4.429 1.00 77.81 108 MET A CA 1
ATOM 840 C C . MET A 1 108 ? 8.405 12.579 -4.749 1.00 77.81 108 MET A C 1
ATOM 842 O O . MET A 1 108 ? 9.416 12.103 -5.279 1.00 77.81 108 MET A O 1
ATOM 846 N N . PRO A 1 109 ? 8.348 13.877 -4.403 1.00 77.69 109 PRO A N 1
ATOM 847 C CA . PRO A 1 109 ? 9.491 14.763 -4.556 1.00 77.69 109 PRO A CA 1
ATOM 848 C C . PRO A 1 109 ? 10.642 14.303 -3.658 1.00 77.69 109 PRO A C 1
ATOM 850 O O . PRO A 1 109 ? 10.457 14.159 -2.450 1.00 77.69 109 PRO A O 1
ATOM 853 N N . GLN A 1 110 ? 11.851 14.157 -4.210 1.00 74.38 110 GLN A N 1
ATOM 854 C C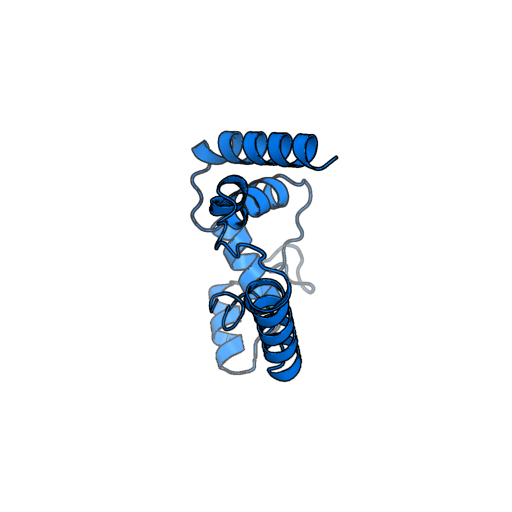A . GLN A 1 110 ? 13.031 13.757 -3.425 1.00 74.38 110 GLN A CA 1
ATOM 855 C C . GLN A 1 110 ? 13.321 14.706 -2.251 1.00 74.38 110 GLN A C 1
ATOM 857 O O . GLN A 1 110 ? 13.827 14.271 -1.219 1.00 74.38 110 GLN A O 1
ATOM 862 N N . SER A 1 111 ? 12.944 15.983 -2.366 1.00 80.31 111 SER A N 1
ATOM 863 C CA . SER A 1 111 ? 13.058 16.973 -1.287 1.00 80.31 111 SER A CA 1
ATOM 864 C C . SER A 1 111 ? 12.251 16.612 -0.036 1.00 80.31 111 SER A C 1
ATOM 866 O O . SER A 1 111 ? 12.595 17.052 1.058 1.00 80.31 111 SER A O 1
ATOM 868 N N . ARG A 1 112 ? 11.199 15.791 -0.168 1.00 81.94 112 ARG A N 1
ATOM 869 C CA . ARG A 1 112 ? 10.361 15.344 0.954 1.00 81.94 112 ARG A CA 1
ATOM 870 C C . ARG A 1 112 ? 10.834 14.041 1.595 1.00 81.94 112 ARG A C 1
ATOM 872 O O . ARG A 1 112 ? 10.321 13.691 2.654 1.00 81.94 112 ARG A O 1
ATOM 879 N N . ASN A 1 113 ? 11.837 13.361 1.034 1.00 79.56 113 ASN A N 1
ATOM 880 C CA . ASN A 1 113 ? 12.340 12.103 1.595 1.00 79.56 113 ASN A CA 1
ATOM 881 C C . ASN A 1 113 ? 12.807 12.272 3.047 1.00 79.56 113 ASN A C 1
ATOM 883 O O . ASN A 1 113 ? 12.427 11.482 3.902 1.00 79.56 113 ASN A O 1
ATOM 887 N N . GLY A 1 114 ? 13.565 13.333 3.351 1.00 83.31 114 GLY A N 1
ATOM 888 C CA . GLY A 1 114 ? 14.026 13.600 4.720 1.00 83.31 114 GLY A CA 1
ATOM 889 C C . GLY A 1 114 ? 12.877 13.849 5.703 1.00 83.31 114 GLY A C 1
ATOM 890 O O . GLY A 1 114 ? 12.912 13.359 6.830 1.00 83.31 114 GLY A O 1
ATOM 891 N N . TYR A 1 115 ? 11.826 14.546 5.258 1.00 87.44 115 TYR A N 1
ATOM 892 C CA . TYR A 1 115 ? 10.620 14.780 6.056 1.00 87.44 115 TYR A CA 1
ATOM 893 C C . TYR A 1 115 ? 9.907 13.465 6.401 1.00 87.44 115 TYR A C 1
ATOM 895 O O . TYR A 1 115 ? 9.587 13.224 7.566 1.00 87.44 115 TYR A O 1
ATOM 903 N N . TYR A 1 116 ? 9.693 12.594 5.411 1.00 87.06 116 TYR A N 1
ATOM 904 C CA . TYR A 1 116 ? 9.004 11.322 5.627 1.00 87.06 116 TYR A CA 1
ATOM 905 C C . TYR A 1 116 ? 9.844 10.319 6.424 1.00 87.06 116 TYR A C 1
ATOM 907 O O . TYR A 1 116 ? 9.297 9.652 7.298 1.00 87.06 116 TYR A O 1
ATOM 915 N N . SER A 1 117 ? 11.166 10.279 6.230 1.00 84.12 117 SER A N 1
ATOM 916 C CA . SER A 1 117 ? 12.065 9.464 7.057 1.00 84.12 117 SER A CA 1
ATOM 917 C C . SER A 1 117 ? 12.055 9.895 8.526 1.00 84.12 117 SER A C 1
ATOM 919 O O . SER A 1 117 ? 11.975 9.047 9.412 1.00 84.12 117 SER A O 1
ATOM 921 N N . ALA A 1 118 ? 12.056 11.203 8.806 1.00 87.44 118 ALA A N 1
ATOM 922 C CA . ALA A 1 118 ? 11.932 11.702 10.176 1.00 87.44 118 ALA A CA 1
ATOM 923 C C . ALA A 1 118 ? 10.565 11.354 10.795 1.00 87.44 118 ALA A C 1
ATOM 925 O O . ALA A 1 118 ? 10.483 11.012 11.974 1.00 87.44 118 ALA A O 1
ATOM 926 N N . LYS A 1 119 ? 9.484 11.405 10.003 1.00 88.00 119 LYS A N 1
ATOM 927 C CA . LYS A 1 119 ? 8.146 10.992 10.456 1.00 88.00 119 LYS A CA 1
ATOM 928 C C . LYS A 1 119 ? 8.079 9.482 10.732 1.00 88.00 119 LYS A C 1
ATOM 930 O O . LYS A 1 119 ? 7.470 9.092 11.722 1.00 88.00 119 LYS A O 1
ATOM 935 N N . ALA A 1 120 ? 8.750 8.657 9.923 1.00 86.94 120 ALA A N 1
ATOM 936 C CA . ALA A 1 120 ? 8.876 7.215 10.151 1.00 86.94 120 ALA A CA 1
ATOM 937 C C . ALA A 1 120 ? 9.567 6.905 11.486 1.00 86.94 120 ALA A C 1
ATOM 939 O O . ALA A 1 120 ? 9.099 6.057 12.240 1.00 86.94 120 ALA A O 1
ATOM 940 N N . GLN A 1 121 ? 10.658 7.616 11.789 1.00 87.50 121 GLN A N 1
ATOM 941 C CA . GLN A 1 121 ? 11.390 7.434 13.039 1.00 87.50 121 GLN A CA 1
ATOM 942 C C . GLN A 1 121 ? 10.533 7.799 14.258 1.00 87.50 121 GLN A C 1
ATOM 944 O O . GLN A 1 121 ? 10.452 7.014 15.196 1.00 87.50 121 GLN A O 1
ATOM 949 N N . LYS A 1 122 ? 9.824 8.934 14.211 1.00 88.19 122 LYS A N 1
ATOM 950 C CA . LYS A 1 122 ? 8.910 9.345 15.291 1.00 88.19 122 LYS A CA 1
ATOM 951 C C . LYS A 1 122 ? 7.782 8.345 15.530 1.00 88.19 122 LYS A C 1
ATOM 953 O O . LYS A 1 122 ? 7.461 8.059 16.674 1.00 88.19 122 LYS A O 1
ATOM 958 N N . LEU A 1 123 ? 7.189 7.818 14.456 1.00 86.00 123 LEU A N 1
ATOM 959 C CA . LEU A 1 123 ? 6.174 6.766 14.551 1.00 86.00 123 LEU A CA 1
ATOM 960 C C . LEU A 1 123 ? 6.745 5.526 15.245 1.00 86.00 123 LEU A C 1
ATOM 962 O O . LEU A 1 123 ? 6.114 4.988 16.143 1.00 86.00 123 LEU A O 1
ATOM 966 N N . ARG A 1 124 ? 7.954 5.099 14.873 1.00 84.00 124 ARG A N 1
ATOM 967 C CA . ARG A 1 124 ? 8.607 3.946 15.499 1.00 84.00 124 ARG A CA 1
ATOM 968 C C . ARG A 1 124 ? 8.824 4.145 17.001 1.00 84.00 124 ARG A C 1
ATOM 970 O O . ARG A 1 124 ? 8.446 3.276 17.768 1.00 84.00 124 ARG A O 1
ATOM 977 N N . GLU A 1 125 ? 9.358 5.294 17.404 1.00 88.25 125 GLU A N 1
ATOM 978 C CA . GLU A 1 125 ? 9.599 5.634 18.817 1.00 88.25 125 GLU A CA 1
ATOM 979 C C . GLU A 1 125 ? 8.307 5.734 19.649 1.00 88.25 125 GLU A C 1
ATOM 981 O O . GLU A 1 125 ? 8.353 5.586 20.863 1.00 88.25 125 GLU A O 1
ATOM 986 N N . HIS A 1 126 ? 7.158 6.001 19.021 1.00 80.50 126 HIS A N 1
ATOM 987 C CA . HIS A 1 126 ? 5.867 6.109 19.708 1.00 80.50 126 HIS A CA 1
ATOM 988 C C . HIS A 1 126 ? 5.156 4.751 19.886 1.00 80.50 126 HIS A C 1
ATOM 990 O O . HIS A 1 126 ? 4.238 4.638 20.700 1.00 80.50 126 HIS A O 1
ATOM 996 N N . PHE A 1 127 ? 5.527 3.735 19.101 1.00 71.38 127 PHE A N 1
ATOM 997 C CA . PHE A 1 127 ? 4.907 2.402 19.125 1.00 71.38 127 PHE A CA 1
ATOM 998 C C . PHE A 1 127 ? 5.841 1.284 19.638 1.00 71.38 127 PHE A C 1
ATOM 1000 O O . PHE A 1 127 ? 5.363 0.161 19.809 1.00 71.38 127 PHE A O 1
ATOM 1007 N N . GLU A 1 128 ? 7.130 1.570 19.870 1.00 53.44 128 GLU A N 1
ATOM 1008 C CA . GLU A 1 128 ? 8.074 0.735 20.648 1.00 53.44 128 GLU A CA 1
ATOM 1009 C C . GLU A 1 128 ? 7.990 1.056 22.150 1.00 53.44 128 GLU A C 1
ATOM 1011 O O . GLU A 1 128 ? 8.043 0.091 22.947 1.00 53.44 128 GLU A O 1
#

Radius of gyration: 20.72 Å; chains: 1; bounding box: 49×31×52 Å

pLDDT: mean 80.69, std 9.73, range [43.66, 95.69]

Secondary structure (DSSP, 8-state):
--GGG--SSSPPPPHHHHHHHHHHHHHHHHTS-PPP-----GGGTTHHHHHHHHHTTSS----TTEETTEEEEEPPHHHHHHHHHTT--SS-HHHHHHHHHHHHGGG--GGGHHHHHHHHHHHHHHH-